Protein AF-A0A4S0I8K5-F1 (afdb_monomer_lite)

Radius of gyration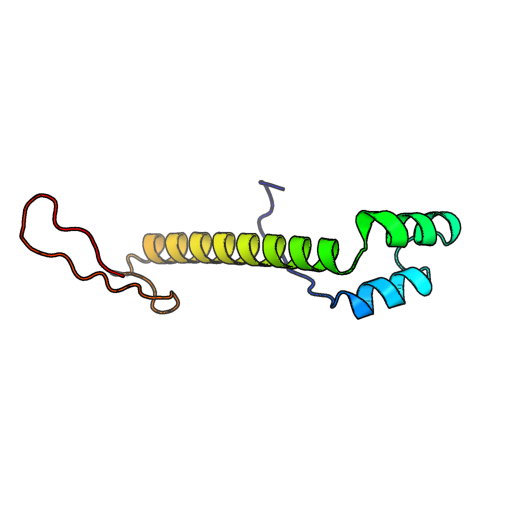: 21.39 Å; chains: 1; bounding box: 59×30×49 Å

Foldseek 3Di:
DVPDPDDDDPDDQLVRVLVCLCVCNPHHVVVSVVCCVPQSDNVNVVVVVVVVVVVVVVVVLVVVVVVCVVVVPDDDDPPDDDDDWDDDPDDVDDTDD

Structure (mmCIF, N/CA/C/O backbone):
data_AF-A0A4S0I8K5-F1
#
_entry.id   AF-A0A4S0I8K5-F1
#
loop_
_atom_site.group_PDB
_atom_site.id
_atom_site.type_symbol
_atom_site.label_atom_id
_atom_site.label_alt_id
_atom_site.label_comp_id
_atom_site.label_asym_id
_atom_site.label_entity_id
_atom_site.label_seq_id
_atom_site.pdbx_PDB_ins_code
_atom_site.Cartn_x
_atom_site.Cartn_y
_atom_site.Cartn_z
_atom_site.occupancy
_atom_site.B_iso_or_equiv
_atom_site.auth_seq_id
_atom_site.auth_comp_id
_atom_site.auth_asym_id
_atom_site.auth_atom_id
_atom_site.pdbx_PDB_model_num
ATOM 1 N N . ILE A 1 1 ? -12.544 -11.809 -4.995 1.00 50.44 1 ILE A N 1
ATOM 2 C CA . ILE A 1 1 ? -11.534 -10.729 -5.139 1.00 50.44 1 ILE A CA 1
ATOM 3 C C . ILE A 1 1 ? -10.740 -10.932 -6.425 1.00 50.44 1 ILE A C 1
ATOM 5 O O . ILE A 1 1 ? -10.507 -9.951 -7.110 1.00 50.44 1 ILE A O 1
ATOM 9 N N . ASP A 1 2 ? -10.441 -12.176 -6.811 1.00 47.34 2 ASP A N 1
ATOM 10 C CA . ASP A 1 2 ? -9.661 -12.508 -8.019 1.00 47.34 2 ASP A CA 1
ATOM 11 C C . ASP A 1 2 ? -10.355 -12.257 -9.381 1.00 47.34 2 ASP A C 1
ATOM 13 O O . ASP A 1 2 ? -9.778 -12.559 -10.417 1.00 47.34 2 ASP A O 1
ATOM 17 N N . GLU A 1 3 ? -11.561 -11.680 -9.407 1.00 49.28 3 GLU A N 1
ATOM 18 C CA . GLU A 1 3 ? -12.323 -11.372 -10.637 1.00 49.28 3 GLU A CA 1
ATOM 19 C C . GLU A 1 3 ? -12.542 -9.859 -10.852 1.00 49.28 3 GLU A C 1
ATOM 21 O O . GLU A 1 3 ? -13.404 -9.460 -11.626 1.00 49.28 3 GLU A O 1
ATOM 26 N N . ALA A 1 4 ? -11.820 -8.985 -10.140 1.00 43.56 4 ALA A N 1
ATOM 27 C CA . ALA A 1 4 ? -12.005 -7.538 -10.284 1.00 43.56 4 ALA A CA 1
ATOM 28 C C . ALA A 1 4 ? -11.158 -6.955 -11.434 1.00 43.56 4 ALA A C 1
ATOM 30 O O . ALA A 1 4 ? -9.923 -6.959 -11.375 1.00 43.56 4 ALA A O 1
ATOM 31 N N . ASP A 1 5 ? -11.834 -6.404 -12.446 1.00 48.56 5 ASP A N 1
ATOM 32 C CA . ASP A 1 5 ? -11.211 -5.710 -13.583 1.00 48.56 5 ASP A CA 1
ATOM 33 C C . ASP A 1 5 ? -10.557 -4.374 -13.178 1.00 48.56 5 ASP A C 1
ATOM 35 O O . ASP A 1 5 ? -9.511 -4.026 -13.722 1.00 48.56 5 ASP A O 1
ATOM 39 N N . ASP A 1 6 ? -11.098 -3.693 -12.158 1.00 38.97 6 ASP A N 1
ATOM 40 C CA . ASP A 1 6 ? -10.566 -2.449 -11.584 1.00 38.97 6 ASP A CA 1
ATOM 41 C C . ASP A 1 6 ? -10.601 -2.471 -10.045 1.00 38.97 6 ASP A C 1
ATOM 43 O O . ASP A 1 6 ? -11.569 -2.924 -9.428 1.00 38.97 6 ASP A O 1
ATOM 47 N N . ILE A 1 7 ? -9.530 -1.976 -9.414 1.00 51.31 7 ILE A N 1
ATOM 48 C CA . ILE A 1 7 ? -9.377 -1.878 -7.954 1.00 51.31 7 ILE A CA 1
ATOM 49 C C . ILE A 1 7 ? -8.942 -0.450 -7.617 1.00 51.31 7 ILE A C 1
ATOM 51 O O . ILE A 1 7 ? -7.834 -0.038 -7.950 1.00 51.31 7 ILE A O 1
ATOM 55 N N . GLU A 1 8 ? -9.798 0.293 -6.916 1.00 47.94 8 GLU A N 1
ATOM 56 C CA . GLU A 1 8 ? -9.487 1.633 -6.415 1.00 47.94 8 GLU A CA 1
ATOM 57 C C . GLU A 1 8 ? -9.088 1.560 -4.934 1.00 47.94 8 GLU A C 1
ATOM 59 O O . GLU A 1 8 ? -9.850 1.095 -4.081 1.00 47.94 8 GLU A O 1
ATOM 64 N N . VAL A 1 9 ? -7.874 2.016 -4.611 1.00 51.72 9 VAL A N 1
ATOM 65 C CA . VAL A 1 9 ? -7.424 2.133 -3.219 1.00 51.72 9 VAL A CA 1
ATOM 66 C C . VAL A 1 9 ? -7.970 3.424 -2.635 1.00 51.72 9 VAL A C 1
ATOM 68 O O . VAL A 1 9 ? -7.443 4.507 -2.885 1.00 51.72 9 VAL A O 1
ATOM 71 N N . ILE A 1 10 ? -8.993 3.306 -1.795 1.00 62.25 10 ILE A N 1
ATOM 72 C CA . ILE A 1 10 ? -9.418 4.417 -0.945 1.00 62.25 10 ILE A CA 1
ATOM 73 C C . ILE A 1 10 ? -8.520 4.431 0.293 1.00 62.25 10 ILE A C 1
ATOM 75 O O . ILE A 1 10 ? -8.776 3.737 1.278 1.00 62.25 10 ILE A O 1
ATOM 79 N N . ASP A 1 11 ? -7.435 5.202 0.223 1.00 64.19 11 ASP A N 1
ATOM 80 C CA . ASP A 1 11 ? -6.552 5.425 1.366 1.00 64.19 11 ASP A CA 1
ATOM 81 C C . ASP A 1 11 ? -7.196 6.431 2.326 1.00 64.19 11 ASP A C 1
ATOM 83 O O . ASP A 1 11 ? -7.476 7.581 1.981 1.00 64.19 11 ASP A O 1
ATOM 87 N N . LEU A 1 12 ? -7.440 5.985 3.553 1.00 68.62 12 LEU A N 1
ATOM 88 C CA . LEU A 1 12 ? -7.857 6.827 4.661 1.00 68.62 12 LEU A CA 1
ATOM 89 C C . LEU A 1 12 ? -6.827 6.649 5.772 1.00 68.62 12 LEU A C 1
ATOM 91 O O . LEU A 1 12 ? -6.432 5.524 6.091 1.00 68.62 12 LEU A O 1
ATOM 95 N N . THR A 1 13 ? -6.383 7.743 6.391 1.00 70.12 13 THR A N 1
ATOM 96 C CA . THR A 1 13 ? -5.433 7.609 7.497 1.00 70.12 13 THR A CA 1
ATOM 97 C C . THR A 1 13 ? -6.086 6.860 8.670 1.00 70.12 13 THR A C 1
ATOM 99 O O . THR A 1 13 ? -7.297 6.988 8.886 1.00 70.12 13 THR A O 1
ATOM 102 N N . PRO A 1 14 ? -5.318 6.098 9.474 1.00 67.31 14 PRO A N 1
ATOM 103 C CA . PRO A 1 14 ? -5.866 5.411 10.644 1.00 67.31 14 PRO A CA 1
ATOM 104 C C . PRO A 1 14 ? -6.606 6.355 11.604 1.00 67.31 14 PRO A C 1
ATOM 106 O O . PRO A 1 14 ? -7.668 6.008 12.117 1.00 67.31 14 PRO A O 1
ATOM 109 N N . ASN A 1 15 ? -6.091 7.575 11.789 1.00 72.50 15 ASN A N 1
ATOM 110 C CA . ASN A 1 15 ? -6.712 8.596 12.634 1.00 72.50 15 ASN A CA 1
ATOM 111 C C . ASN A 1 15 ? -8.082 9.033 12.094 1.00 72.50 15 ASN A C 1
ATOM 113 O O . ASN A 1 15 ? -9.039 9.153 12.861 1.00 72.50 15 ASN A O 1
ATOM 117 N N . ASP A 1 16 ? -8.198 9.223 10.778 1.00 75.44 16 ASP A N 1
ATOM 118 C CA . ASP A 1 16 ? -9.466 9.581 10.139 1.00 75.44 16 ASP A CA 1
ATOM 119 C C . ASP A 1 16 ? -10.483 8.438 10.221 1.00 75.44 16 ASP A C 1
ATOM 121 O O . ASP A 1 16 ? -11.674 8.680 10.436 1.00 75.44 16 ASP A O 1
ATOM 125 N N . LEU A 1 17 ? -10.028 7.186 10.106 1.00 71.94 17 LEU A N 1
ATOM 126 C CA . LEU A 1 17 ? -10.891 6.012 10.237 1.00 71.94 17 LEU A CA 1
ATOM 127 C C . LEU A 1 17 ? -11.456 5.891 11.656 1.00 71.94 17 LEU A C 1
ATOM 129 O O . LEU A 1 17 ? -12.665 5.721 11.825 1.00 71.94 17 LEU A O 1
ATOM 13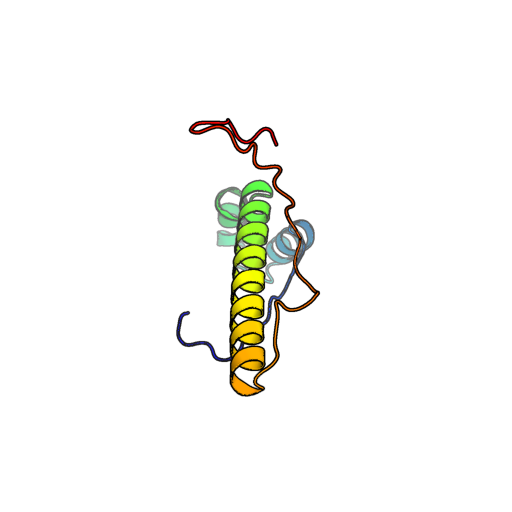3 N N . ILE A 1 18 ? -10.600 6.051 12.669 1.00 69.81 18 ILE A N 1
ATOM 134 C CA . ILE A 1 18 ? -10.986 6.043 14.087 1.00 69.81 18 ILE A CA 1
ATOM 135 C C . ILE A 1 18 ? -11.990 7.166 14.372 1.00 69.81 18 ILE A C 1
ATOM 137 O O . ILE A 1 18 ? -13.029 6.930 14.990 1.00 69.81 18 ILE A O 1
ATOM 141 N N . LYS A 1 19 ? -11.743 8.375 13.856 1.00 78.19 19 LYS A N 1
ATOM 142 C CA . LYS A 1 19 ? -12.674 9.502 13.994 1.00 78.19 19 LYS A CA 1
ATOM 143 C C . LYS A 1 19 ? -14.049 9.185 13.396 1.00 78.19 19 LYS A C 1
ATOM 145 O O . LYS A 1 19 ? -15.065 9.403 14.050 1.00 78.19 19 LYS A O 1
ATOM 150 N N . ARG A 1 20 ? -14.109 8.623 12.184 1.00 76.38 20 ARG A N 1
ATOM 151 C CA . ARG A 1 20 ? -15.382 8.266 11.524 1.00 76.38 20 ARG A CA 1
ATOM 152 C C . ARG A 1 20 ? -16.120 7.122 12.221 1.00 76.38 20 ARG A C 1
ATOM 154 O O . ARG A 1 20 ? -17.352 7.109 12.210 1.00 76.38 20 ARG A O 1
ATOM 161 N N . LEU A 1 21 ? -15.388 6.186 12.828 1.00 70.00 21 LEU A N 1
ATOM 162 C CA . LEU A 1 21 ? -15.950 5.148 13.693 1.00 70.00 21 LEU A CA 1
ATOM 163 C C . LEU A 1 21 ? -16.601 5.762 14.942 1.00 70.00 21 LEU A C 1
ATOM 165 O O . LEU A 1 21 ? -17.744 5.421 15.238 1.00 70.00 21 LEU A O 1
ATOM 169 N N . HIS A 1 22 ? -15.938 6.711 15.615 1.00 69.69 22 HIS A N 1
ATOM 170 C CA . HIS A 1 22 ? -16.523 7.449 16.746 1.00 69.69 22 HIS A CA 1
ATOM 171 C C . HIS A 1 22 ? -17.751 8.278 16.352 1.00 69.69 22 HIS A C 1
ATOM 173 O O . HIS A 1 22 ? -18.704 8.373 17.119 1.00 69.69 22 HIS A O 1
ATOM 179 N N . GLU A 1 23 ? -17.760 8.840 15.142 1.00 77.81 23 GLU A N 1
ATOM 180 C CA . GLU A 1 23 ? -18.907 9.564 14.581 1.00 77.81 23 GLU A CA 1
ATOM 181 C C . GLU A 1 23 ? -20.064 8.636 14.144 1.00 77.81 23 GLU A C 1
ATOM 183 O O . GLU A 1 23 ? -21.084 9.126 13.663 1.00 77.81 23 GLU A O 1
ATOM 188 N N . GLY A 1 24 ? -19.924 7.308 14.273 1.00 66.19 24 GLY A N 1
ATOM 189 C CA . GLY A 1 24 ? -20.963 6.331 13.923 1.00 66.19 24 GLY A CA 1
ATOM 190 C C . GLY A 1 24 ? -21.201 6.158 12.417 1.00 66.19 24 GLY A C 1
ATOM 191 O O . GLY A 1 24 ? -22.209 5.585 12.015 1.00 66.19 24 GLY A O 1
ATOM 192 N N . LYS A 1 25 ? -20.286 6.641 11.563 1.00 64.06 25 LYS A N 1
ATOM 193 C CA . LYS A 1 25 ? -20.422 6.618 10.091 1.00 64.06 25 LYS A CA 1
ATOM 194 C C . LYS A 1 25 ? -19.985 5.298 9.443 1.00 64.06 25 LYS A C 1
ATOM 196 O O . LYS A 1 25 ? -20.124 5.149 8.234 1.00 64.06 25 LYS A O 1
ATOM 201 N N . VAL A 1 26 ? -19.414 4.379 10.226 1.00 61.50 26 VAL A N 1
ATOM 202 C CA . VAL A 1 26 ? -18.812 3.116 9.747 1.00 61.50 26 VAL A CA 1
ATOM 203 C C . VAL A 1 26 ? -19.404 1.886 10.454 1.00 61.50 26 VAL A C 1
ATOM 205 O O . VAL A 1 26 ? -19.502 0.829 9.844 1.00 61.50 26 VAL A O 1
ATOM 208 N N . TYR A 1 27 ? -19.854 2.016 11.711 1.00 54.91 27 TYR A N 1
ATOM 209 C CA . TYR A 1 27 ? -20.491 0.948 12.496 1.00 54.91 27 TYR A CA 1
ATOM 210 C C . TYR A 1 27 ? -21.598 1.504 13.399 1.00 54.91 27 TYR A C 1
ATOM 212 O O . TYR A 1 27 ? -21.524 2.648 13.848 1.00 54.91 27 TYR A O 1
ATOM 220 N N . PHE A 1 28 ? -22.580 0.662 13.741 1.00 60.06 28 PHE A N 1
ATOM 221 C CA . PHE A 1 28 ? -23.540 0.975 14.799 1.00 60.06 28 PHE A CA 1
ATOM 222 C C . PHE A 1 28 ? -22.802 1.204 16.137 1.00 60.06 28 PHE A C 1
ATOM 224 O O . PHE A 1 28 ? -21.908 0.418 16.474 1.00 60.06 28 PHE A O 1
ATOM 231 N N . PRO A 1 29 ? -23.175 2.234 16.927 1.00 59.50 29 PRO A N 1
ATOM 232 C CA . PRO A 1 29 ? -22.399 2.691 18.087 1.00 59.50 29 PRO A CA 1
ATOM 233 C C . PRO A 1 29 ? -22.075 1.590 19.108 1.00 59.50 29 PRO A C 1
ATOM 235 O O . PRO A 1 29 ? -21.012 1.597 19.720 1.00 59.50 29 PRO A O 1
ATOM 238 N N . GLN A 1 30 ? -22.966 0.606 19.260 1.00 58.94 30 GLN A N 1
ATOM 239 C CA . GLN A 1 30 ? -22.808 -0.506 20.205 1.00 58.94 30 GLN A CA 1
ATOM 240 C C . GLN A 1 30 ? -21.705 -1.502 19.802 1.00 58.94 30 GLN A C 1
ATOM 242 O O . GLN A 1 30 ? -21.142 -2.179 20.660 1.00 58.94 30 GLN A O 1
ATOM 247 N N . THR A 1 31 ? -21.376 -1.597 18.512 1.00 57.81 31 THR A N 1
ATOM 248 C CA . THR A 1 31 ? -20.341 -2.505 17.986 1.00 57.81 31 THR A CA 1
ATOM 249 C C . THR A 1 31 ? -19.028 -1.772 17.708 1.00 57.81 31 THR A C 1
ATOM 251 O O . THR A 1 31 ? -17.967 -2.392 17.742 1.00 57.81 31 THR A O 1
ATOM 254 N N . ALA A 1 32 ? -19.085 -0.451 17.498 1.00 60.47 32 ALA A N 1
ATOM 255 C CA . ALA A 1 32 ? -17.927 0.391 17.198 1.00 60.47 32 ALA A CA 1
ATOM 256 C C . ALA A 1 32 ? -16.855 0.334 18.300 1.00 60.47 32 ALA A C 1
ATOM 258 O O . ALA A 1 32 ? -15.684 0.137 17.992 1.00 60.47 32 ALA A O 1
ATOM 259 N N . GLN A 1 33 ? -17.247 0.403 19.577 1.00 62.69 33 GLN A N 1
ATOM 260 C CA . GLN A 1 33 ? -16.304 0.370 20.704 1.00 62.69 33 GLN A CA 1
ATOM 261 C C . GLN A 1 33 ? -15.493 -0.941 20.747 1.00 62.69 33 GLN A C 1
ATOM 263 O O . GLN A 1 33 ? -14.265 -0.920 20.792 1.00 62.69 33 GLN A O 1
ATOM 268 N N . ARG A 1 34 ? -16.169 -2.094 20.624 1.00 63.59 34 ARG A N 1
ATOM 269 C CA . ARG A 1 34 ? -15.517 -3.417 20.566 1.00 63.59 34 ARG A CA 1
ATOM 270 C C . ARG A 1 34 ? -14.676 -3.617 19.306 1.00 63.59 34 ARG A C 1
ATOM 272 O O . ARG A 1 34 ? -13.686 -4.343 19.350 1.00 63.59 34 ARG A O 1
ATOM 279 N N . ALA A 1 35 ? -15.073 -3.020 18.184 1.00 60.31 35 ALA A N 1
ATOM 280 C CA . ALA A 1 35 ? -14.313 -3.087 16.943 1.00 60.31 35 ALA A CA 1
ATOM 281 C C . ALA A 1 35 ? -13.005 -2.280 17.045 1.00 60.31 35 ALA A C 1
ATOM 283 O O . ALA A 1 35 ? -11.954 -2.787 16.645 1.00 60.31 35 ALA A O 1
ATOM 284 N N . ILE A 1 36 ? -13.055 -1.077 17.633 1.00 62.28 36 ILE A N 1
ATOM 285 C CA . ILE A 1 36 ? -11.889 -0.209 17.884 1.00 62.28 36 ILE A CA 1
ATOM 286 C C . ILE A 1 36 ? -10.879 -0.883 18.814 1.00 62.28 36 ILE A C 1
ATOM 288 O O . ILE A 1 36 ? -9.688 -0.893 18.517 1.00 62.28 36 ILE A O 1
ATOM 292 N N . GLU A 1 37 ? -11.352 -1.498 19.897 1.00 64.50 37 GLU A N 1
ATOM 293 C CA . GLU A 1 37 ? -10.484 -2.136 20.895 1.00 64.50 37 GLU A CA 1
ATOM 294 C C . GLU A 1 37 ? -9.779 -3.406 20.382 1.00 64.50 37 GLU A C 1
ATOM 296 O O . GLU A 1 37 ? -8.744 -3.780 20.926 1.00 64.50 37 GLU A O 1
ATOM 301 N N . ASN A 1 38 ? -10.289 -4.052 19.324 1.00 65.38 38 ASN A N 1
ATOM 302 C CA . ASN A 1 38 ? -9.727 -5.303 18.801 1.00 65.38 38 ASN A CA 1
ATOM 303 C C . ASN A 1 38 ? -9.082 -5.150 17.415 1.00 65.38 38 ASN A C 1
ATOM 305 O O . ASN A 1 38 ? -7.877 -5.335 17.255 1.00 65.38 38 ASN A O 1
ATOM 309 N N . TYR A 1 39 ? -9.879 -4.850 16.387 1.00 64.94 39 TYR A N 1
ATOM 310 C CA . TYR A 1 39 ? -9.440 -4.955 14.990 1.00 64.94 39 TYR A CA 1
ATOM 311 C C . TYR A 1 39 ? -8.910 -3.628 14.435 1.00 64.94 39 TYR A C 1
ATOM 313 O O . TYR A 1 39 ? -7.946 -3.632 13.675 1.00 64.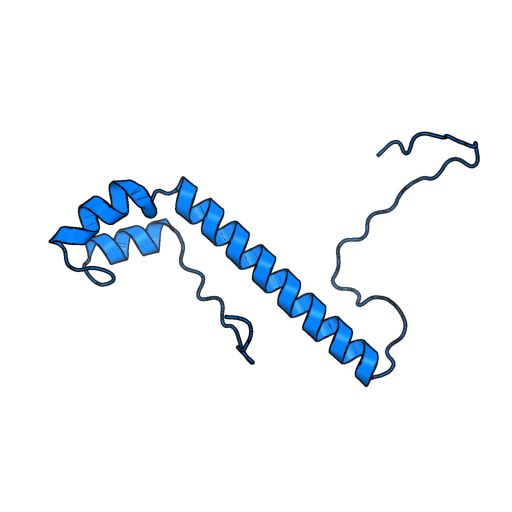94 39 TYR A O 1
ATOM 321 N N . PHE A 1 40 ? -9.478 -2.496 14.862 1.00 66.88 40 PHE A N 1
ATOM 322 C CA . PHE A 1 40 ? -9.101 -1.152 14.402 1.00 66.88 40 PHE A CA 1
ATOM 323 C C . PHE A 1 40 ? -8.082 -0.470 15.331 1.00 66.88 40 PHE A C 1
ATOM 325 O O . PHE A 1 40 ? -8.123 0.742 15.539 1.00 66.88 40 PHE A O 1
ATOM 332 N N . SER A 1 41 ? -7.145 -1.243 15.884 1.00 73.88 41 SER A N 1
ATOM 333 C CA . SER A 1 41 ? -5.990 -0.673 16.577 1.00 73.88 41 SER A CA 1
ATOM 334 C C . SER A 1 41 ? -5.031 -0.012 15.566 1.00 73.88 41 SER A C 1
ATOM 336 O O . SER A 1 41 ? -4.939 -0.465 14.418 1.00 73.88 41 SER A O 1
ATOM 338 N N . PRO A 1 42 ? -4.266 1.026 15.956 1.00 74.44 42 PRO A N 1
ATOM 339 C CA . PRO A 1 42 ? -3.321 1.692 15.054 1.00 74.44 42 PRO A CA 1
ATOM 340 C C . PRO A 1 42 ? -2.305 0.740 14.403 1.00 74.44 42 PRO A C 1
ATOM 342 O O . PRO A 1 42 ? -1.986 0.891 13.223 1.00 74.44 42 PRO A O 1
ATOM 345 N N . GLY A 1 43 ? -1.829 -0.271 15.141 1.00 79.88 43 GLY A N 1
ATOM 346 C CA . GLY A 1 43 ? -0.897 -1.278 14.625 1.00 79.88 43 GLY A CA 1
ATOM 347 C C . GLY A 1 43 ? -1.529 -2.166 13.552 1.00 79.88 43 GLY A C 1
ATOM 348 O O . GLY A 1 43 ? -0.956 -2.328 12.475 1.00 79.88 43 GLY A O 1
ATOM 349 N N . ASN A 1 44 ? -2.744 -2.664 13.800 1.00 80.56 44 ASN A N 1
ATOM 350 C CA . ASN A 1 44 ? -3.463 -3.500 12.836 1.00 80.56 44 ASN A CA 1
ATOM 351 C C . ASN A 1 44 ? -3.804 -2.720 11.563 1.00 80.56 44 ASN A C 1
ATOM 353 O O . ASN A 1 44 ? -3.621 -3.229 10.461 1.00 80.56 44 ASN A O 1
ATOM 357 N N . LEU A 1 45 ? -4.236 -1.463 11.696 1.00 79.38 45 LEU A N 1
ATOM 358 C CA . LEU A 1 45 ? -4.524 -0.603 10.546 1.00 79.38 45 LEU A CA 1
ATOM 359 C C . LEU A 1 45 ? -3.275 -0.270 9.731 1.00 79.38 45 LEU A C 1
ATOM 361 O O . LEU A 1 45 ? -3.341 -0.230 8.506 1.00 79.38 45 LEU A O 1
ATOM 365 N N . THR A 1 46 ? -2.131 -0.085 10.390 1.00 79.75 46 THR A N 1
ATOM 366 C CA . THR A 1 46 ? -0.852 0.116 9.697 1.00 79.75 46 THR A CA 1
ATOM 367 C C . THR A 1 46 ? -0.460 -1.129 8.901 1.00 79.75 46 THR A C 1
ATOM 369 O O . THR A 1 46 ? -0.108 -1.011 7.730 1.00 79.75 46 THR A O 1
ATOM 372 N N . ALA A 1 47 ? -0.594 -2.323 9.490 1.00 82.44 47 ALA A N 1
ATOM 373 C CA . ALA A 1 47 ? -0.316 -3.583 8.801 1.00 82.44 47 ALA A CA 1
ATOM 374 C C . ALA A 1 47 ? -1.266 -3.827 7.615 1.00 82.44 47 ALA A C 1
ATOM 376 O O . ALA A 1 47 ? -0.826 -4.220 6.538 1.00 82.44 47 ALA A O 1
ATOM 377 N N . LEU A 1 48 ? -2.563 -3.547 7.779 1.00 82.00 48 LEU A N 1
ATOM 378 C CA . LEU A 1 48 ? -3.542 -3.664 6.695 1.00 82.00 48 LEU A CA 1
ATOM 379 C C . LEU A 1 48 ? -3.265 -2.674 5.561 1.00 82.00 48 LEU A C 1
ATOM 381 O O . LEU A 1 48 ? -3.367 -3.049 4.395 1.00 82.00 48 LEU A O 1
ATOM 385 N N . ARG A 1 49 ? -2.880 -1.433 5.884 1.00 79.62 49 ARG A N 1
ATOM 386 C CA . ARG A 1 49 ? -2.482 -0.434 4.884 1.00 79.62 49 ARG A CA 1
ATOM 387 C C . ARG A 1 49 ? -1.261 -0.896 4.099 1.00 79.62 49 ARG A C 1
ATOM 389 O O . ARG A 1 49 ? -1.243 -0.797 2.879 1.00 79.62 49 ARG A O 1
ATOM 396 N N . GLU A 1 50 ? -0.261 -1.419 4.791 1.00 89.44 50 GLU A N 1
ATOM 397 C CA . GLU A 1 50 ? 0.953 -1.949 4.179 1.00 89.44 50 GLU A CA 1
ATOM 398 C C . GLU A 1 50 ? 0.637 -3.133 3.244 1.00 89.44 50 GLU A C 1
ATOM 400 O O . GLU A 1 50 ? 1.043 -3.119 2.079 1.00 89.44 50 GLU A O 1
ATOM 405 N N . LEU A 1 51 ? -0.213 -4.068 3.682 1.00 85.81 51 LEU A N 1
ATOM 406 C CA . LEU A 1 51 ? -0.691 -5.174 2.850 1.00 85.81 51 LEU A CA 1
ATOM 407 C C . LEU A 1 51 ? -1.456 -4.682 1.611 1.00 85.81 51 LEU A C 1
ATOM 409 O O . LEU A 1 51 ? -1.215 -5.170 0.506 1.00 85.81 51 LEU A O 1
ATOM 413 N N . ALA A 1 52 ? -2.361 -3.715 1.776 1.00 81.31 52 ALA A N 1
ATOM 414 C CA . ALA A 1 52 ? -3.137 -3.144 0.677 1.00 81.31 52 ALA A CA 1
ATOM 415 C C . ALA A 1 52 ? -2.236 -2.449 -0.358 1.00 81.31 52 ALA A C 1
ATOM 417 O O . ALA A 1 52 ? -2.395 -2.662 -1.563 1.00 81.31 52 ALA A O 1
ATOM 418 N N . LEU A 1 53 ? -1.243 -1.680 0.097 1.00 84.25 53 LEU A N 1
ATOM 419 C CA . LEU A 1 53 ? -0.275 -1.018 -0.777 1.00 84.25 53 LEU A CA 1
ATOM 420 C C . LEU A 1 53 ? 0.592 -2.030 -1.534 1.00 84.25 53 LEU A C 1
ATOM 422 O O . LEU A 1 53 ? 0.751 -1.888 -2.746 1.00 84.25 53 LEU A O 1
ATOM 426 N N . ARG A 1 54 ? 1.083 -3.094 -0.876 1.00 88.00 54 ARG A N 1
ATOM 427 C CA . ARG A 1 54 ? 1.830 -4.162 -1.570 1.00 88.00 54 ARG A CA 1
ATOM 428 C C . ARG A 1 54 ? 0.995 -4.846 -2.647 1.00 88.00 54 ARG A C 1
ATOM 430 O O . ARG A 1 54 ? 1.500 -5.096 -3.736 1.00 88.00 54 ARG A O 1
ATOM 437 N N . ARG A 1 55 ? -0.275 -5.146 -2.361 1.00 86.38 55 ARG A N 1
ATOM 438 C CA . ARG A 1 55 ? -1.186 -5.761 -3.342 1.00 86.38 55 ARG A CA 1
ATOM 439 C C . ARG A 1 55 ? -1.441 -4.854 -4.538 1.00 86.38 55 ARG A C 1
ATOM 441 O O . ARG A 1 55 ? -1.442 -5.322 -5.670 1.00 86.38 55 ARG A O 1
ATOM 448 N N . THR A 1 56 ? -1.602 -3.562 -4.286 1.00 83.81 56 THR A N 1
ATOM 449 C CA . THR A 1 56 ? -1.804 -2.566 -5.343 1.00 83.81 56 THR A CA 1
ATOM 450 C C . THR A 1 56 ? -0.572 -2.454 -6.233 1.00 83.81 56 THR A C 1
ATOM 452 O O . THR A 1 56 ? -0.701 -2.490 -7.451 1.00 83.81 56 THR A O 1
ATOM 455 N N . ALA A 1 57 ? 0.624 -2.406 -5.638 1.00 84.69 57 ALA A N 1
ATOM 456 C CA . ALA A 1 57 ? 1.877 -2.398 -6.388 1.00 84.69 57 ALA A CA 1
ATOM 457 C C . ALA A 1 57 ? 2.017 -3.644 -7.283 1.00 84.69 57 ALA A C 1
ATOM 459 O O . ALA A 1 57 ? 2.285 -3.507 -8.471 1.00 84.69 57 ALA A O 1
ATOM 460 N N . GLN A 1 58 ? 1.731 -4.842 -6.750 1.00 85.44 58 GLN A N 1
ATOM 461 C CA . GLN A 1 58 ? 1.740 -6.090 -7.529 1.00 85.44 58 GLN A CA 1
ATOM 462 C C . GLN A 1 58 ? 0.792 -6.035 -8.736 1.00 85.44 58 GLN A C 1
ATOM 464 O O . GLN A 1 58 ? 1.175 -6.414 -9.839 1.00 85.44 58 GLN A O 1
ATOM 469 N N . ARG A 1 59 ? -0.434 -5.531 -8.546 1.00 83.94 59 ARG A N 1
ATOM 470 C CA . ARG A 1 59 ? -1.430 -5.419 -9.622 1.00 83.94 59 ARG A CA 1
ATOM 471 C C . ARG A 1 59 ? -0.979 -4.453 -10.722 1.00 83.94 59 ARG A C 1
ATOM 473 O O . ARG A 1 59 ? -1.125 -4.763 -11.903 1.00 83.94 59 ARG A O 1
ATOM 480 N N . VAL A 1 60 ? -0.433 -3.297 -10.340 1.00 84.50 60 VAL A N 1
ATOM 481 C CA . VAL A 1 60 ? 0.087 -2.296 -11.285 1.00 84.50 60 VAL A CA 1
ATOM 482 C C . VAL A 1 60 ? 1.271 -2.862 -12.075 1.00 84.50 60 VAL A C 1
ATOM 484 O O . VAL A 1 60 ? 1.325 -2.683 -13.291 1.00 84.50 60 VAL A O 1
ATOM 487 N N . ASP A 1 61 ? 2.168 -3.607 -11.423 1.00 83.69 61 ASP A N 1
ATOM 488 C CA . ASP A 1 61 ? 3.286 -4.286 -12.090 1.00 83.69 61 ASP A CA 1
ATOM 489 C C . ASP A 1 61 ? 2.798 -5.316 -13.124 1.00 83.69 61 ASP A C 1
ATOM 491 O O . ASP A 1 61 ? 3.298 -5.355 -14.249 1.00 83.69 61 ASP A O 1
ATOM 495 N N . GLU A 1 62 ? 1.788 -6.124 -12.791 1.00 85.25 62 GLU A N 1
ATOM 496 C CA . GLU A 1 62 ? 1.185 -7.082 -13.729 1.00 85.25 62 GLU A CA 1
ATOM 497 C C . GLU A 1 62 ? 0.561 -6.390 -14.950 1.00 85.25 62 GLU A C 1
ATOM 499 O O . GLU A 1 62 ? 0.773 -6.819 -16.090 1.00 85.25 62 GLU A O 1
ATOM 504 N N . GLN A 1 63 ? -0.186 -5.302 -14.734 1.00 84.88 63 GLN A N 1
ATOM 505 C CA . GLN A 1 63 ? -0.785 -4.512 -15.816 1.00 84.88 63 GLN A CA 1
ATOM 506 C C . GLN A 1 63 ? 0.288 -3.917 -16.734 1.00 84.88 63 GLN A C 1
ATOM 508 O O . GLN A 1 63 ? 0.159 -3.958 -17.960 1.00 84.88 63 GLN A O 1
ATOM 513 N N . LEU A 1 64 ? 1.374 -3.417 -16.150 1.00 84.44 64 LEU A N 1
ATOM 514 C CA . LEU A 1 64 ? 2.503 -2.854 -16.876 1.00 84.44 64 LEU A CA 1
ATOM 515 C C . LEU A 1 64 ? 3.216 -3.905 -17.734 1.00 84.44 64 LEU A C 1
ATOM 517 O O . LEU A 1 64 ? 3.472 -3.664 -18.914 1.00 84.44 64 LEU A O 1
ATOM 521 N N . LEU A 1 65 ? 3.477 -5.090 -17.176 1.00 84.44 65 LEU A N 1
ATOM 522 C CA . LEU A 1 65 ? 4.071 -6.211 -17.908 1.00 84.44 65 LEU A CA 1
ATOM 523 C C . LEU A 1 65 ? 3.189 -6.648 -19.084 1.00 84.44 65 LEU A C 1
ATOM 525 O O . LEU A 1 65 ? 3.693 -6.822 -20.195 1.00 84.44 65 LEU A O 1
ATOM 529 N N . SER A 1 66 ? 1.877 -6.767 -18.868 1.00 86.19 66 SER A N 1
ATOM 530 C CA . SER A 1 66 ? 0.907 -7.095 -19.923 1.00 86.19 66 SER A CA 1
ATOM 531 C C . SER A 1 66 ? 0.891 -6.041 -21.042 1.00 86.19 66 SER A C 1
ATOM 533 O O . SER A 1 66 ? 0.922 -6.364 -22.236 1.00 86.19 66 SER A O 1
ATOM 535 N N . HIS A 1 67 ? 0.937 -4.757 -20.678 1.00 85.25 67 HIS A N 1
ATOM 536 C CA . HIS A 1 67 ? 1.020 -3.659 -21.639 1.00 85.25 67 HIS A CA 1
ATOM 537 C C . HIS A 1 67 ? 2.324 -3.700 -22.453 1.00 85.25 67 HIS A C 1
ATOM 539 O O . HIS A 1 67 ? 2.310 -3.535 -23.672 1.00 85.25 67 HIS A O 1
ATOM 545 N N . MET A 1 68 ? 3.462 -3.970 -21.814 1.00 86.69 68 MET A N 1
ATOM 546 C CA . MET A 1 68 ? 4.748 -4.077 -22.508 1.00 86.69 68 MET A CA 1
ATOM 547 C C . MET A 1 68 ? 4.796 -5.261 -23.474 1.00 86.69 68 MET A C 1
ATOM 549 O O . MET A 1 68 ? 5.308 -5.117 -24.584 1.00 86.69 68 MET A O 1
ATOM 553 N N . GLN A 1 69 ? 4.236 -6.406 -23.076 1.00 85.31 69 GLN A N 1
ATOM 554 C CA . GLN A 1 69 ? 4.146 -7.595 -23.924 1.00 85.31 69 GLN A CA 1
ATOM 555 C C . GLN A 1 69 ? 3.262 -7.348 -25.150 1.00 85.31 69 GLN A C 1
ATOM 557 O O . GLN A 1 69 ? 3.680 -7.638 -26.270 1.00 85.31 69 GLN A O 1
ATOM 562 N N . SER A 1 70 ? 2.075 -6.765 -24.956 1.00 89.75 70 SER A N 1
ATOM 563 C CA . SER A 1 70 ? 1.140 -6.459 -26.053 1.00 89.75 70 SER A CA 1
ATOM 564 C C . SER A 1 70 ? 1.686 -5.433 -27.052 1.00 89.75 70 SER A C 1
ATOM 566 O O . SER A 1 70 ? 1.359 -5.506 -28.234 1.00 89.75 70 SER A O 1
ATOM 568 N N . HIS A 1 71 ? 2.561 -4.526 -26.609 1.00 87.31 71 HIS A N 1
ATOM 569 C CA . HIS A 1 71 ? 3.165 -3.487 -27.451 1.00 87.31 71 HIS A CA 1
ATOM 570 C C . HIS A 1 71 ? 4.605 -3.801 -27.894 1.00 87.31 71 HIS A C 1
ATOM 572 O O . HIS A 1 71 ? 5.262 -2.937 -28.473 1.00 87.31 71 HIS A O 1
ATOM 578 N N . ALA A 1 72 ? 5.110 -5.014 -27.627 1.00 86.56 72 ALA A N 1
ATOM 579 C CA . ALA A 1 72 ? 6.479 -5.439 -27.941 1.00 86.56 72 ALA A CA 1
ATOM 580 C C . ALA A 1 72 ? 7.571 -4.461 -27.446 1.00 86.56 72 ALA A C 1
ATOM 582 O O . ALA A 1 72 ? 8.595 -4.251 -28.102 1.00 86.56 72 ALA A O 1
ATOM 583 N N . ILE A 1 73 ? 7.358 -3.854 -26.275 1.00 82.06 73 ILE A N 1
ATOM 584 C CA . ILE A 1 73 ? 8.300 -2.912 -25.663 1.00 82.06 73 ILE A CA 1
ATOM 585 C C . ILE A 1 73 ? 9.472 -3.706 -25.072 1.00 82.06 73 ILE A C 1
ATOM 587 O O . ILE A 1 73 ? 9.287 -4.574 -24.221 1.00 82.06 73 ILE A O 1
ATOM 591 N N . GLN A 1 74 ? 10.690 -3.410 -25.529 1.00 75.50 74 GLN A N 1
ATOM 592 C CA . GLN A 1 74 ? 11.913 -4.066 -25.062 1.00 75.50 74 GLN A CA 1
ATOM 593 C C . GLN A 1 74 ? 12.439 -3.469 -23.750 1.00 75.50 74 GLN A C 1
ATOM 595 O O . GLN A 1 74 ? 12.490 -2.252 -23.581 1.00 75.50 74 GLN A O 1
ATOM 600 N N . GLY A 1 75 ? 12.941 -4.345 -22.876 1.00 72.44 75 GLY A N 1
ATOM 601 C CA . GLY A 1 75 ? 13.573 -3.980 -21.605 1.00 72.44 75 GLY A CA 1
ATOM 602 C C . GLY A 1 75 ? 12.569 -3.784 -20.465 1.00 72.44 75 GLY A C 1
ATOM 603 O O . GLY A 1 75 ? 11.374 -3.753 -20.717 1.00 72.44 75 GLY A O 1
ATOM 604 N N . PRO A 1 76 ? 13.020 -3.697 -19.202 1.00 72.38 76 PRO A N 1
ATOM 605 C CA . PRO A 1 76 ? 12.143 -3.434 -18.061 1.00 72.38 76 PRO A CA 1
ATOM 606 C C . PRO A 1 76 ? 11.659 -1.975 -18.057 1.00 72.38 76 PRO A C 1
ATOM 608 O O . PRO A 1 76 ? 12.422 -1.066 -18.393 1.00 72.38 76 PRO A O 1
ATOM 611 N N . TRP A 1 77 ? 10.412 -1.737 -17.637 1.00 74.75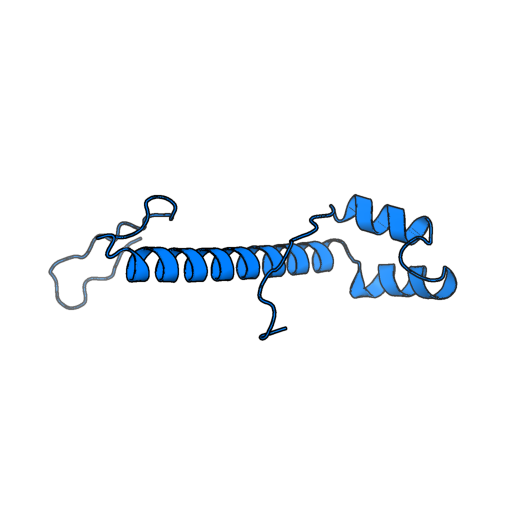 77 TRP A N 1
ATOM 612 C CA . TRP A 1 77 ? 9.876 -0.380 -17.501 1.00 74.75 77 TRP A CA 1
ATOM 613 C C . TRP A 1 77 ? 10.659 0.421 -16.455 1.00 74.75 77 TRP A C 1
ATOM 615 O O . TRP A 1 77 ? 10.998 -0.084 -15.383 1.00 74.75 77 TRP A O 1
ATOM 625 N N . ALA A 1 78 ? 10.934 1.692 -16.744 1.00 70.75 78 ALA A N 1
ATOM 626 C CA . ALA A 1 78 ? 11.834 2.535 -15.956 1.00 70.75 78 ALA A CA 1
ATOM 627 C C . ALA A 1 78 ? 11.218 3.104 -14.654 1.00 70.75 78 ALA A C 1
ATOM 629 O O . ALA A 1 78 ? 11.599 4.194 -14.236 1.00 70.75 78 ALA A O 1
ATOM 630 N N . ALA A 1 79 ? 10.275 2.397 -14.020 1.00 70.25 79 ALA A N 1
ATOM 631 C CA . ALA A 1 79 ? 9.629 2.834 -12.773 1.00 70.25 79 ALA A CA 1
ATOM 632 C C . ALA A 1 79 ? 10.029 2.018 -11.527 1.00 70.25 79 ALA A C 1
ATOM 634 O O . ALA A 1 79 ? 9.672 2.405 -10.420 1.00 70.25 79 ALA A O 1
ATOM 635 N N . GLY A 1 80 ? 10.756 0.906 -11.689 1.00 66.12 80 GLY A N 1
ATOM 636 C CA . GLY A 1 80 ? 11.134 0.026 -10.578 1.00 66.12 80 GLY A CA 1
ATOM 637 C C . GLY A 1 80 ? 12.451 0.400 -9.892 1.00 66.12 80 GLY A C 1
ATOM 638 O O . GLY A 1 80 ? 13.363 0.957 -10.511 1.00 66.12 80 GLY A O 1
ATOM 639 N N . GLU A 1 81 ? 12.577 0.025 -8.617 1.00 67.81 81 GLU A N 1
ATOM 640 C CA . GLU A 1 81 ? 13.860 0.022 -7.910 1.00 67.81 81 GLU A CA 1
ATOM 641 C C . GLU A 1 81 ? 14.849 -0.932 -8.599 1.00 67.81 81 GLU A C 1
ATOM 643 O O . GLU A 1 81 ? 14.486 -2.003 -9.091 1.00 67.81 81 GLU A O 1
ATOM 648 N N . ARG A 1 82 ? 16.126 -0.545 -8.648 1.00 70.69 82 ARG A N 1
ATOM 649 C CA . ARG A 1 82 ? 17.193 -1.348 -9.254 1.00 70.69 82 ARG A CA 1
ATOM 650 C C . ARG A 1 82 ? 18.157 -1.816 -8.178 1.00 70.69 82 ARG A C 1
ATOM 652 O O . ARG A 1 82 ? 18.812 -0.996 -7.542 1.00 70.69 82 ARG A O 1
ATOM 659 N N . VAL A 1 83 ? 18.286 -3.132 -8.026 1.00 78.81 83 VAL A N 1
ATOM 660 C CA . VAL A 1 83 ? 19.299 -3.741 -7.159 1.00 78.81 83 VAL A CA 1
ATOM 661 C C . VAL A 1 83 ? 20.516 -4.097 -8.006 1.00 78.81 83 VAL A C 1
ATOM 663 O O . VAL A 1 83 ? 20.423 -4.894 -8.938 1.00 78.81 83 VAL A O 1
ATOM 666 N N . LEU A 1 84 ? 21.663 -3.502 -7.685 1.00 82.44 84 LEU A N 1
ATOM 667 C CA . LEU A 1 84 ? 22.951 -3.904 -8.239 1.00 82.44 84 LEU A CA 1
ATOM 668 C C . LEU A 1 84 ? 23.589 -4.909 -7.279 1.00 82.44 84 LEU A C 1
ATOM 670 O O . LEU A 1 84 ? 23.761 -4.609 -6.101 1.00 82.44 84 LEU A O 1
ATOM 674 N N . VAL A 1 85 ? 23.955 -6.087 -7.781 1.00 82.56 85 VAL A N 1
ATOM 675 C CA . VAL A 1 85 ? 24.646 -7.109 -6.987 1.00 82.56 85 VAL A CA 1
ATOM 676 C C . VAL A 1 85 ? 26.043 -7.315 -7.555 1.00 82.56 85 VAL A C 1
ATOM 678 O O . VAL A 1 85 ? 26.201 -7.626 -8.736 1.00 82.56 85 VAL A O 1
ATOM 681 N N . CYS A 1 86 ? 27.062 -7.158 -6.712 1.00 82.94 86 CYS A N 1
ATOM 682 C CA . CYS A 1 86 ? 28.433 -7.512 -7.056 1.00 82.94 86 CYS A CA 1
ATOM 683 C C . CYS A 1 86 ? 28.610 -9.028 -6.936 1.00 82.94 86 CYS A C 1
ATOM 685 O O . CYS A 1 86 ? 28.455 -9.591 -5.852 1.00 82.94 86 CYS A O 1
ATOM 687 N N . VAL A 1 87 ? 28.957 -9.684 -8.044 1.00 81.56 87 VAL A N 1
ATOM 688 C CA . VAL A 1 87 ? 29.257 -11.121 -8.070 1.00 81.56 87 VAL A CA 1
ATOM 689 C C . VAL A 1 87 ? 30.763 -11.301 -8.242 1.00 81.56 87 VAL A C 1
ATOM 691 O O . VAL A 1 87 ? 31.348 -10.785 -9.192 1.00 81.56 87 VAL A O 1
ATOM 694 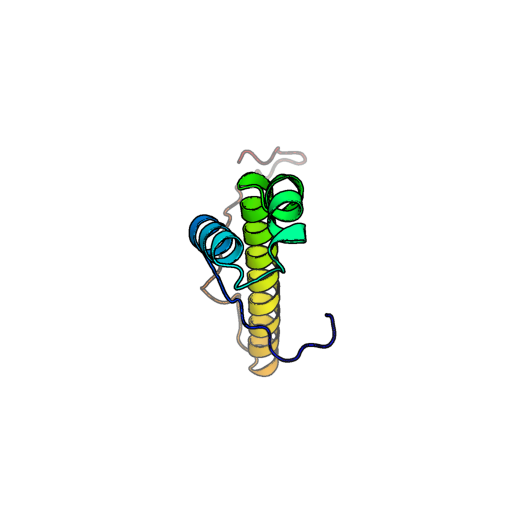N N . ASP A 1 88 ? 31.399 -12.010 -7.309 1.00 80.50 88 ASP A N 1
ATOM 695 C CA . ASP A 1 88 ? 32.799 -12.427 -7.434 1.00 80.50 88 ASP A CA 1
ATOM 696 C C . ASP A 1 88 ? 32.878 -13.669 -8.343 1.00 80.50 88 ASP A C 1
ATOM 698 O O . ASP A 1 88 ? 32.043 -14.566 -8.252 1.00 80.50 88 ASP A O 1
ATOM 702 N N . ALA A 1 89 ? 33.886 -13.742 -9.216 1.00 81.75 89 ALA A N 1
ATOM 703 C CA . ALA A 1 89 ?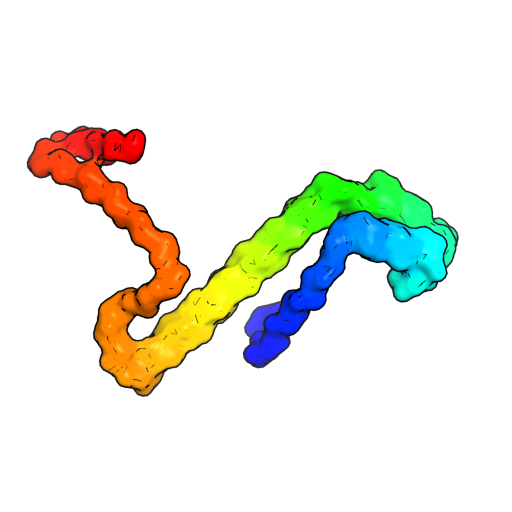 34.080 -14.837 -10.171 1.00 81.75 89 ALA A CA 1
ATOM 704 C C . ALA A 1 89 ? 34.508 -16.168 -9.515 1.00 81.75 89 ALA A C 1
ATOM 706 O O . ALA A 1 89 ? 34.678 -17.180 -10.198 1.00 81.75 89 ALA A O 1
ATOM 707 N N . ARG A 1 90 ? 34.713 -16.184 -8.193 1.00 83.19 90 ARG A N 1
ATOM 708 C CA . ARG A 1 90 ? 35.065 -17.389 -7.437 1.00 83.19 90 ARG A CA 1
ATOM 709 C C . ARG A 1 90 ? 33.855 -18.323 -7.274 1.00 83.19 90 ARG A C 1
ATOM 711 O O . ARG A 1 90 ? 32.808 -17.875 -6.803 1.00 83.19 90 ARG A O 1
ATOM 718 N N . PRO A 1 91 ? 33.993 -19.633 -7.556 1.00 73.06 91 PRO A N 1
ATOM 719 C CA . PRO A 1 91 ? 32.976 -20.618 -7.198 1.00 73.06 91 PRO A CA 1
ATOM 720 C C . PRO A 1 91 ? 32.709 -20.555 -5.687 1.00 73.06 91 PRO A C 1
ATOM 722 O O . PRO A 1 91 ? 33.630 -20.722 -4.890 1.00 73.06 91 PRO A O 1
ATOM 725 N N . GLY A 1 92 ? 31.468 -20.267 -5.287 1.00 71.25 92 GLY A N 1
ATOM 726 C CA . GLY A 1 92 ? 31.094 -20.108 -3.875 1.00 71.25 92 GLY A CA 1
ATOM 727 C C . GLY A 1 92 ? 31.416 -18.740 -3.256 1.00 71.25 92 GLY A C 1
ATOM 728 O O . GLY A 1 92 ? 31.364 -18.604 -2.035 1.00 71.25 92 GLY A O 1
ATOM 729 N N . GLY A 1 93 ? 31.746 -17.725 -4.062 1.00 61.38 93 GLY A N 1
ATOM 730 C CA . GLY A 1 93 ? 31.898 -16.351 -3.586 1.00 61.38 93 GLY A CA 1
ATOM 731 C C . GLY A 1 93 ? 30.597 -15.837 -2.963 1.00 61.38 93 GLY A C 1
ATOM 732 O O . GLY A 1 93 ? 29.568 -15.763 -3.631 1.00 61.38 93 GLY A O 1
ATOM 733 N N . ALA A 1 94 ? 30.630 -15.500 -1.673 1.00 64.12 94 ALA A N 1
ATOM 734 C CA . ALA A 1 94 ? 29.477 -14.934 -0.987 1.00 64.12 94 ALA A CA 1
ATOM 735 C C . ALA A 1 94 ? 29.133 -13.562 -1.585 1.00 64.12 94 ALA A C 1
ATOM 737 O O . ALA A 1 94 ? 29.992 -12.678 -1.644 1.00 64.12 94 ALA A O 1
ATOM 738 N N . ALA A 1 95 ? 27.874 -13.374 -1.983 1.00 59.84 95 ALA A N 1
ATOM 739 C CA . ALA A 1 95 ? 27.341 -12.056 -2.293 1.00 59.84 95 ALA A CA 1
ATOM 740 C C . ALA A 1 95 ? 27.402 -11.208 -1.014 1.00 59.84 95 ALA A C 1
ATOM 742 O O . ALA A 1 95 ? 26.689 -11.477 -0.046 1.00 59.84 95 ALA A O 1
ATOM 743 N N . ARG A 1 96 ? 28.302 -10.223 -0.976 1.00 55.75 96 ARG A N 1
ATOM 744 C CA . ARG A 1 96 ? 28.285 -9.183 0.055 1.00 55.75 96 ARG A CA 1
ATOM 745 C C . ARG A 1 96 ? 27.423 -8.041 -0.467 1.00 55.75 96 ARG A C 1
ATOM 747 O O . ARG A 1 96 ? 27.817 -7.385 -1.428 1.00 55.75 96 ARG A O 1
ATOM 754 N N . ILE A 1 97 ? 26.249 -7.893 0.141 1.00 58.09 97 ILE A N 1
ATOM 755 C CA . ILE A 1 97 ? 25.369 -6.725 0.018 1.00 58.09 97 ILE A CA 1
ATOM 756 C C . ILE A 1 97 ? 25.868 -5.668 1.001 1.00 58.09 97 ILE A C 1
ATOM 758 O O . ILE A 1 97 ? 26.206 -6.067 2.142 1.00 58.09 97 ILE A O 1
#

Secondary structure (DSSP, 8-state):
-TT-S--------HHHHHHHHHTTSSS-HHHHHHHHHHTS-HHHHHHHHHHHHHHHHHHHHHHHHHHHHHTT--S--TTS--------SSTT-----

Sequence (97 aa):
IDEADDIEVIDLTPNDLIKRLHEGKVYFPQTAQRAIENYFSPGNLTALRELALRRTAQRVDEQLLSHMQSHAIQGPWAAGERVLVCVDARPGGAARI

pLDDT: mean 71.92, std 12.09, range [38.97, 89.75]